Protein AF-A0A930UCF0-F1 (afdb_monomer)

pLDDT: mean 96.4, std 6.13, range [55.41, 98.75]

Secondary structure (DSSP, 8-state):
----HHHHHHHHHHHHHHHTT--EEEEEEETT-HHHHHHHHHTTPEEES--GGGTT-TTEEEEEEE-

Nearest PDB structures (foldseek):
  3lod-assembly1_A  TM=9.522E-01  e=9.804E-04  Klebsiella pneumoniae subsp. pneumoniae MGH 78578
  7mx2-assembly1_A  TM=8.355E-01  e=1.212E-01  Homo sapiens
  6ag5-assembly1_A  TM=7.373E-01  e=4.443E-02  Saccharolobus solfataricus P2
  2fia-assembly1_A  TM=8.274E-01  e=1.212E-01  Enterococcus faecalis V583
  2vzy-assembly1_D  TM=6.682E-01  e=1.134E-01  Mycobacterium tuberculosis H37Rv

Solvent-accessible surface area (backbone atoms only — not comparable to full-atom values): 4010 Å² total; per-residue (Å²): 137,87,81,63,58,72,58,54,52,52,52,51,52,54,50,52,33,53,78,68,71,43,59,59,53,76,50,76,46,48,72,89,38,63,68,59,54,51,50,41,49,76,68,64,34,44,81,48,77,47,60,76,96,39,50,90,42,83,61,54,43,20,31,35,33,81,106

Sequence (67 aa):
MRFRIAYTILKALETWCKELDIKKCVLETGKNQPEAIALYKKNHYNIIPNFGKYEGVENSVCFEKEL

Mean predicted aligned error: 2.56 Å

Radius of gyration: 12.53 Å; Cα contacts (8 Å, |Δi|>4): 75; chains: 1; bounding box: 30×32×25 Å

Foldseek 3Di:
DDDPVVLVVVVVVVVVCVVVVNFKDKDKDFPPCVVVVVSCVVVVWDWDQQDDPCHPVPRMIMTMDTD

InterPro domains:
  IPR000182 GNAT domain [PF00583] (5-44)
  IPR016181 Acyl-CoA N-acyltransferase [SSF55729] (5-67)

Structure (mmCIF, N/CA/C/O backbone):
data_AF-A0A930UCF0-F1
#
_entry.id   AF-A0A930UCF0-F1
#
loop_
_atom_site.group_PDB
_atom_site.id
_atom_site.type_symbol
_atom_site.label_atom_id
_atom_site.label_alt_id
_atom_site.label_comp_id
_atom_site.label_asym_id
_atom_site.label_entity_id
_atom_site.label_seq_id
_atom_site.pdbx_PDB_ins_code
_atom_site.Cartn_x
_atom_site.Cartn_y
_atom_site.Cartn_z
_atom_site.occupancy
_atom_site.B_iso_or_equiv
_atom_site.auth_seq_id
_atom_site.auth_comp_id
_atom_site.auth_asym_id
_atom_site.auth_atom_id
_atom_site.pdbx_PDB_model_num
ATOM 1 N N . MET A 1 1 ? 13.414 -16.397 -15.001 1.00 55.41 1 MET A N 1
ATOM 2 C CA . MET A 1 1 ? 13.623 -15.006 -14.528 1.00 55.41 1 MET A CA 1
ATOM 3 C C . MET A 1 1 ? 12.374 -14.552 -13.782 1.00 55.41 1 MET A C 1
ATOM 5 O O . MET A 1 1 ? 11.287 -14.831 -14.268 1.00 55.41 1 MET A O 1
ATOM 9 N N . ARG A 1 2 ? 12.494 -13.905 -12.613 1.00 75.81 2 ARG A N 1
ATOM 10 C CA . ARG A 1 2 ? 11.342 -13.389 -11.845 1.00 75.81 2 ARG A CA 1
ATOM 11 C C . ARG A 1 2 ? 11.286 -11.869 -11.987 1.00 75.81 2 ARG A C 1
ATOM 13 O O . ARG A 1 2 ? 12.146 -11.176 -11.452 1.00 75.81 2 ARG A O 1
ATOM 20 N N . PHE A 1 3 ? 10.291 -11.3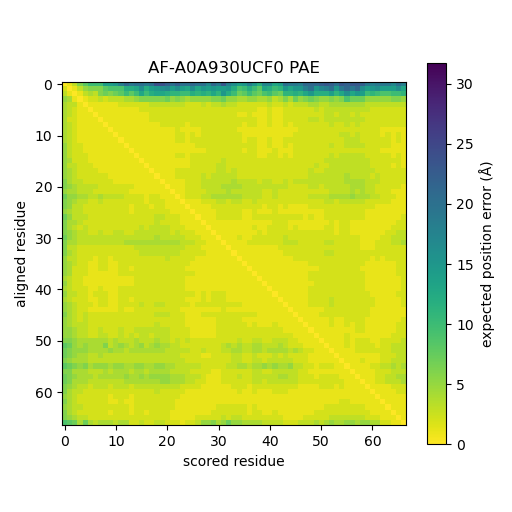57 -12.706 1.00 80.56 3 PHE A N 1
ATOM 21 C CA . PHE A 1 3 ? 10.111 -9.918 -12.909 1.00 80.56 3 PHE A CA 1
ATOM 22 C C . PHE A 1 3 ? 9.377 -9.291 -11.715 1.00 80.56 3 PHE A C 1
ATOM 24 O O . PHE A 1 3 ? 8.386 -9.830 -11.226 1.00 80.56 3 PHE A O 1
ATOM 31 N N . ARG A 1 4 ? 9.861 -8.146 -11.217 1.00 92.44 4 ARG A N 1
ATOM 32 C CA . ARG A 1 4 ? 9.307 -7.445 -10.041 1.00 92.44 4 ARG A CA 1
ATOM 33 C C . ARG A 1 4 ? 8.218 -6.430 -10.421 1.00 92.44 4 ARG A C 1
ATOM 35 O O . ARG A 1 4 ? 8.209 -5.322 -9.901 1.00 92.44 4 ARG A O 1
ATOM 42 N N . ILE A 1 5 ? 7.298 -6.816 -11.305 1.00 96.25 5 ILE A N 1
ATOM 43 C CA . ILE A 1 5 ? 6.334 -5.898 -11.943 1.00 96.25 5 ILE A CA 1
ATOM 44 C C . ILE A 1 5 ? 5.500 -5.130 -10.907 1.00 96.25 5 ILE A C 1
ATOM 46 O O . ILE A 1 5 ? 5.474 -3.905 -10.939 1.00 96.25 5 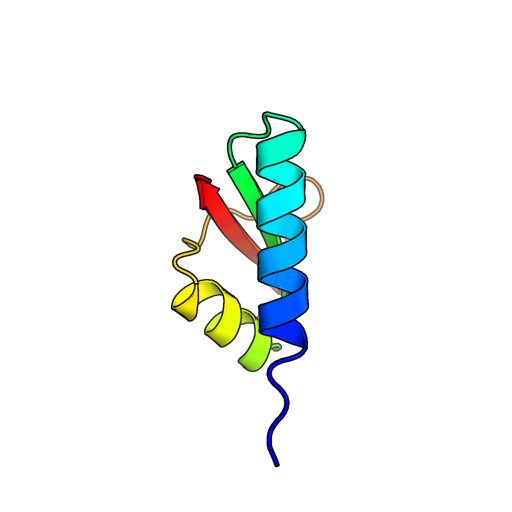ILE A O 1
ATOM 50 N N . ALA A 1 6 ? 4.902 -5.822 -9.931 1.00 96.44 6 ALA A N 1
ATOM 51 C CA . ALA A 1 6 ? 4.082 -5.175 -8.903 1.00 96.44 6 ALA A CA 1
ATOM 52 C C . ALA A 1 6 ? 4.870 -4.157 -8.056 1.00 96.44 6 ALA A C 1
ATOM 54 O O . ALA A 1 6 ? 4.350 -3.104 -7.705 1.00 96.44 6 ALA A O 1
ATOM 55 N N . TYR A 1 7 ? 6.146 -4.437 -7.771 1.00 97.25 7 TYR A N 1
ATOM 56 C CA . TYR A 1 7 ? 7.020 -3.489 -7.078 1.00 97.25 7 TYR A CA 1
ATOM 57 C C . TYR A 1 7 ? 7.331 -2.275 -7.955 1.00 97.25 7 TYR A C 1
ATOM 59 O O . TYR A 1 7 ? 7.264 -1.154 -7.468 1.00 97.25 7 TYR A O 1
ATOM 67 N N . THR A 1 8 ? 7.641 -2.482 -9.236 1.00 97.75 8 THR A N 1
ATOM 68 C CA . THR A 1 8 ? 7.913 -1.382 -10.169 1.00 97.75 8 THR A CA 1
ATOM 69 C C . THR A 1 8 ? 6.704 -0.457 -10.306 1.00 97.75 8 THR A C 1
ATOM 71 O O . THR A 1 8 ? 6.866 0.756 -10.215 1.00 97.75 8 THR A O 1
ATOM 74 N N . ILE A 1 9 ? 5.498 -1.017 -10.443 1.00 97.75 9 ILE A N 1
ATOM 75 C CA . ILE A 1 9 ? 4.252 -0.237 -10.498 1.00 97.75 9 ILE A CA 1
ATOM 76 C C . ILE A 1 9 ? 4.035 0.523 -9.184 1.00 97.75 9 ILE A C 1
ATOM 78 O O . ILE A 1 9 ? 3.789 1.724 -9.217 1.00 97.75 9 ILE A O 1
ATOM 82 N N . LEU A 1 10 ? 4.190 -0.137 -8.029 1.00 98.06 10 LEU A N 1
ATOM 83 C CA . LEU A 1 10 ? 4.047 0.514 -6.723 1.00 98.06 10 LEU A CA 1
ATOM 84 C C . LEU A 1 10 ? 5.013 1.700 -6.569 1.00 98.06 10 LEU A C 1
ATOM 86 O O . LEU A 1 10 ? 4.597 2.772 -6.149 1.00 98.06 10 LEU A O 1
ATOM 90 N N . LYS A 1 11 ? 6.287 1.540 -6.954 1.00 98.00 11 LYS A N 1
ATOM 91 C CA . LYS A 1 11 ? 7.272 2.633 -6.904 1.00 98.00 11 LYS A CA 1
ATOM 92 C C . LYS A 1 11 ? 6.928 3.774 -7.862 1.00 98.00 11 LYS A C 1
ATOM 94 O O . LYS A 1 11 ? 7.124 4.922 -7.485 1.00 98.00 11 LYS A O 1
ATOM 99 N N . ALA A 1 12 ? 6.417 3.478 -9.057 1.00 98.19 12 ALA A N 1
ATOM 100 C CA . ALA A 1 12 ? 5.990 4.509 -10.001 1.00 98.19 12 ALA A CA 1
ATOM 101 C C . ALA A 1 12 ? 4.817 5.336 -9.446 1.00 98.19 12 ALA A C 1
ATOM 103 O O . ALA A 1 12 ? 4.853 6.561 -9.517 1.00 98.19 12 ALA A O 1
ATOM 104 N N . LEU A 1 13 ? 3.834 4.682 -8.815 1.00 98.12 13 LEU A N 1
ATOM 105 C CA . LEU A 1 13 ? 2.727 5.367 -8.140 1.00 98.12 13 LEU A CA 1
ATOM 106 C C . LEU A 1 13 ? 3.219 6.251 -6.983 1.00 98.12 13 LEU A C 1
ATOM 108 O O . LEU A 1 13 ? 2.804 7.401 -6.882 1.00 98.12 13 LEU A O 1
ATOM 112 N N . GLU A 1 14 ? 4.140 5.754 -6.147 1.00 98.06 14 GLU A N 1
ATOM 113 C CA . GLU A 1 14 ? 4.751 6.557 -5.073 1.00 98.06 14 GLU A CA 1
ATOM 114 C C . GLU A 1 14 ? 5.480 7.795 -5.624 1.00 98.06 14 GLU A C 1
ATOM 116 O O . GLU A 1 14 ? 5.390 8.870 -5.032 1.00 98.06 14 GLU A O 1
ATOM 121 N N . THR A 1 15 ? 6.187 7.664 -6.752 1.00 98.31 15 THR A N 1
ATOM 122 C CA . THR A 1 15 ? 6.844 8.796 -7.424 1.00 98.31 15 THR A CA 1
ATOM 123 C C . THR A 1 15 ? 5.826 9.836 -7.884 1.00 98.31 15 THR A C 1
ATOM 125 O O . THR A 1 15 ? 5.987 11.010 -7.559 1.00 98.31 15 THR A O 1
ATOM 128 N N . TRP A 1 16 ? 4.749 9.422 -8.558 1.00 98.19 16 TRP A N 1
ATOM 129 C CA . TRP A 1 16 ? 3.700 10.352 -8.992 1.00 98.19 16 TRP A CA 1
ATOM 130 C C . TRP A 1 16 ? 3.021 11.055 -7.820 1.00 98.19 16 TRP A C 1
ATOM 132 O O . TRP A 1 16 ? 2.749 12.249 -7.894 1.00 98.19 16 TRP A O 1
ATOM 142 N N . CYS A 1 17 ? 2.787 10.357 -6.708 1.00 98.00 17 CYS A N 1
ATOM 143 C CA . CYS A 1 17 ? 2.258 11.002 -5.512 1.00 98.00 17 CYS A CA 1
ATOM 144 C C . CYS A 1 17 ? 3.181 12.124 -5.010 1.00 98.00 17 CYS A C 1
ATOM 146 O O . CYS A 1 17 ? 2.687 13.203 -4.693 1.00 98.00 17 CYS A O 1
ATOM 148 N N . LYS A 1 18 ? 4.505 11.923 -5.008 1.00 96.62 18 LYS A N 1
ATOM 149 C CA . LYS A 1 18 ? 5.465 12.975 -4.628 1.00 96.62 18 LYS A CA 1
ATOM 150 C C . LYS A 1 18 ? 5.443 14.164 -5.583 1.00 96.62 18 LYS A C 1
ATOM 152 O O . LYS A 1 18 ? 5.475 15.301 -5.127 1.00 96.62 18 LYS A O 1
ATOM 157 N N . GLU A 1 19 ? 5.368 13.909 -6.887 1.00 98.19 19 GLU A N 1
ATOM 158 C CA . GLU A 1 19 ? 5.277 14.957 -7.916 1.00 98.19 19 GLU A CA 1
ATOM 159 C C . GLU A 1 19 ? 4.005 15.806 -7.773 1.00 98.19 19 GLU A C 1
ATOM 161 O O . GLU A 1 19 ? 4.015 16.996 -8.075 1.00 98.19 19 GLU A O 1
ATOM 166 N N . LEU A 1 20 ? 2.925 15.204 -7.268 1.00 98.19 20 LEU A N 1
ATOM 167 C CA . LEU A 1 20 ? 1.639 15.855 -7.009 1.00 98.19 20 LEU A CA 1
ATOM 168 C C . LEU A 1 20 ? 1.508 16.421 -5.582 1.00 98.19 20 LEU A C 1
ATOM 170 O O . LEU A 1 20 ? 0.408 16.785 -5.171 1.00 98.19 20 LEU A O 1
ATOM 174 N N . ASP A 1 21 ? 2.601 16.469 -4.817 1.00 97.56 21 ASP A N 1
ATOM 175 C CA . ASP A 1 21 ? 2.650 16.898 -3.411 1.00 97.56 21 ASP A CA 1
ATOM 176 C C . ASP A 1 21 ? 1.726 16.111 -2.452 1.00 97.56 21 ASP A C 1
ATOM 178 O O . ASP A 1 21 ? 1.367 16.563 -1.361 1.00 97.56 21 ASP A O 1
ATOM 182 N N . ILE A 1 22 ? 1.366 14.881 -2.827 1.00 98.00 22 ILE A N 1
ATOM 183 C CA . ILE A 1 22 ? 0.586 13.962 -1.997 1.00 98.00 22 ILE A CA 1
ATOM 184 C C . ILE A 1 22 ? 1.495 13.384 -0.908 1.00 98.00 22 ILE A C 1
ATOM 186 O O . ILE A 1 22 ? 2.507 12.745 -1.188 1.00 98.00 22 ILE A O 1
ATOM 190 N N . LYS A 1 23 ? 1.104 13.570 0.357 1.00 96.75 23 LYS A N 1
ATOM 191 C CA . LYS A 1 23 ? 1.930 13.209 1.526 1.00 96.75 23 LYS A CA 1
ATOM 192 C C . LYS A 1 23 ? 1.801 11.757 1.977 1.00 96.75 23 LYS A C 1
ATOM 194 O O . LYS A 1 23 ? 2.632 11.280 2.743 1.00 96.75 23 LYS A O 1
ATOM 199 N N . LYS A 1 24 ? 0.760 11.053 1.530 1.00 96.75 24 LYS A N 1
ATOM 200 C CA . LYS A 1 24 ? 0.537 9.655 1.899 1.00 96.75 24 LYS A CA 1
ATOM 201 C C . LYS A 1 24 ? -0.179 8.861 0.817 1.00 96.75 24 LYS A C 1
ATOM 203 O O . LYS A 1 24 ? -1.083 9.373 0.160 1.00 96.75 24 LYS A O 1
ATOM 208 N N . CYS A 1 25 ? 0.182 7.591 0.692 1.00 97.81 25 CYS A N 1
ATOM 209 C CA . CYS A 1 25 ? -0.575 6.601 -0.064 1.00 97.81 25 CYS A CA 1
ATOM 210 C C . CYS A 1 25 ? -1.465 5.798 0.881 1.00 97.81 25 CYS A C 1
ATOM 212 O O . CYS A 1 25 ? -1.009 5.369 1.939 1.00 97.81 25 CYS A O 1
ATOM 214 N N . VAL A 1 26 ? -2.696 5.527 0.451 1.00 97.69 26 VAL A N 1
ATOM 215 C CA . VAL A 1 26 ? -3.591 4.555 1.086 1.00 97.69 26 VAL A CA 1
ATOM 216 C C . VAL A 1 26 ? -3.921 3.471 0.066 1.00 97.69 26 VAL A C 1
ATOM 218 O O . VAL A 1 26 ? -4.209 3.773 -1.091 1.00 97.69 26 VAL A O 1
ATOM 221 N N . LEU A 1 27 ? -3.844 2.213 0.488 1.00 97.62 27 LEU A N 1
ATOM 222 C CA . LEU A 1 27 ? -4.063 1.032 -0.343 1.00 97.62 27 LEU A CA 1
ATOM 223 C C . LEU A 1 27 ? -5.084 0.114 0.330 1.00 97.62 27 LEU A C 1
ATOM 225 O O . LEU A 1 27 ? -5.223 0.116 1.552 1.00 97.62 27 LEU A O 1
ATOM 229 N N . GLU A 1 28 ? -5.747 -0.719 -0.461 1.00 98.31 28 GLU A N 1
ATOM 230 C CA . GLU A 1 28 ? -6.642 -1.768 0.022 1.00 98.31 28 GLU A CA 1
ATOM 231 C C . GLU A 1 28 ? -6.314 -3.093 -0.664 1.00 98.31 28 GLU A C 1
ATOM 233 O O . GLU A 1 28 ? -5.899 -3.124 -1.826 1.00 98.31 28 GLU A O 1
ATOM 238 N N . THR A 1 29 ? -6.467 -4.190 0.072 1.00 98.31 29 THR A N 1
ATOM 239 C CA . THR A 1 29 ? -6.467 -5.539 -0.486 1.00 98.31 29 THR A CA 1
ATOM 240 C C . THR A 1 29 ? -7.287 -6.487 0.382 1.00 98.31 29 THR A C 1
ATOM 242 O O . THR A 1 29 ? -7.449 -6.282 1.585 1.00 98.31 29 THR A O 1
ATOM 245 N N . GLY A 1 30 ? -7.747 -7.588 -0.208 1.00 98.19 30 GLY A N 1
ATOM 246 C CA . GLY A 1 30 ? -8.455 -8.624 0.531 1.00 98.19 30 GLY A CA 1
ATOM 247 C C . GLY A 1 30 ? -7.522 -9.433 1.436 1.00 98.19 30 GLY A C 1
ATOM 248 O O . GLY A 1 30 ? -6.380 -9.718 1.071 1.00 98.19 30 GLY A O 1
ATOM 249 N N . LYS A 1 31 ? -8.029 -9.917 2.577 1.00 97.06 31 LYS A N 1
ATOM 250 C CA . LYS A 1 31 ? -7.292 -10.820 3.492 1.00 97.06 31 LYS A CA 1
ATOM 251 C C . LYS A 1 31 ? -6.737 -12.075 2.799 1.00 97.06 31 LYS A C 1
ATOM 253 O O . LYS A 1 31 ? -5.710 -12.600 3.217 1.00 97.06 31 LYS A O 1
ATOM 258 N N . ASN A 1 32 ? -7.383 -12.513 1.716 1.00 97.69 32 ASN A N 1
ATOM 259 C CA . ASN A 1 32 ? -7.000 -13.683 0.920 1.00 97.69 32 ASN A CA 1
ATOM 260 C C . ASN A 1 32 ? -5.955 -13.385 -0.176 1.00 97.69 32 ASN A C 1
ATOM 262 O O . ASN A 1 32 ? -5.736 -14.230 -1.038 1.00 97.69 32 ASN A O 1
ATOM 266 N N . GLN A 1 33 ? -5.321 -12.207 -0.171 1.00 97.88 33 GLN A N 1
ATOM 267 C CA . GLN A 1 33 ? -4.266 -11.823 -1.122 1.00 97.88 33 GLN A CA 1
ATOM 268 C C . GLN A 1 33 ? -2.895 -11.725 -0.416 1.00 97.88 33 GLN A C 1
ATOM 270 O O . GLN A 1 33 ? -2.368 -10.622 -0.215 1.00 97.88 33 GLN A O 1
ATOM 275 N N . PRO A 1 34 ? -2.290 -12.855 0.006 1.00 97.50 34 PRO A N 1
ATOM 276 C CA . PRO A 1 34 ? -1.075 -12.846 0.820 1.00 97.50 34 PRO A CA 1
ATOM 277 C C . PRO A 1 34 ? 0.125 -12.209 0.106 1.00 97.50 34 PRO A C 1
ATOM 279 O O . PRO A 1 34 ? 0.959 -11.578 0.760 1.00 97.50 34 PRO A O 1
ATOM 282 N N . GLU A 1 35 ? 0.212 -12.300 -1.222 1.00 96.81 35 GLU A N 1
ATOM 283 C CA . GLU A 1 35 ? 1.283 -11.685 -2.009 1.00 96.81 35 GLU A CA 1
ATOM 284 C C . GLU A 1 35 ? 1.208 -10.154 -1.998 1.00 96.81 35 GLU A C 1
ATOM 286 O O . GLU A 1 35 ? 2.247 -9.497 -1.896 1.00 96.81 35 GLU A O 1
ATOM 291 N N . ALA A 1 36 ? 0.000 -9.583 -2.065 1.00 97.94 36 ALA A N 1
ATOM 292 C CA . ALA A 1 36 ? -0.214 -8.138 -1.986 1.00 97.94 36 ALA A CA 1
ATOM 293 C C . ALA A 1 36 ? 0.111 -7.622 -0.578 1.00 97.94 36 ALA A C 1
ATOM 295 O O . ALA A 1 36 ? 0.900 -6.690 -0.421 1.00 97.94 36 ALA A O 1
ATOM 296 N N . ILE A 1 37 ? -0.392 -8.308 0.454 1.00 98.50 37 ILE A N 1
ATOM 297 C CA . ILE A 1 37 ? -0.085 -8.008 1.860 1.00 98.50 37 ILE A CA 1
ATOM 298 C C . ILE A 1 37 ? 1.431 -8.043 2.104 1.00 98.50 37 ILE A C 1
ATOM 300 O O . ILE A 1 37 ? 1.990 -7.130 2.717 1.00 98.50 37 ILE A O 1
ATOM 304 N N . ALA A 1 38 ? 2.118 -9.077 1.609 1.00 98.00 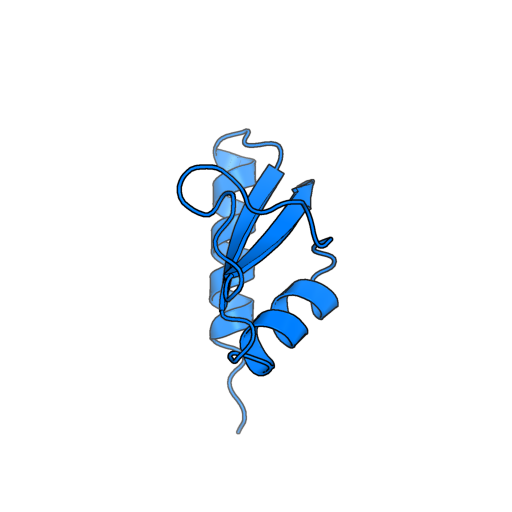38 ALA A N 1
ATOM 305 C CA . ALA A 1 38 ? 3.566 -9.200 1.738 1.00 98.00 38 ALA A CA 1
ATOM 306 C C . ALA A 1 38 ? 4.310 -8.093 0.976 1.00 98.00 38 ALA A C 1
ATOM 308 O O . ALA A 1 38 ? 5.299 -7.559 1.485 1.00 98.00 38 ALA A O 1
ATOM 309 N N . LEU A 1 39 ? 3.838 -7.721 -0.220 1.00 98.12 39 LEU A N 1
ATOM 310 C CA . LEU A 1 39 ? 4.396 -6.614 -0.992 1.00 98.12 39 LEU A CA 1
ATOM 311 C C . LEU A 1 39 ? 4.299 -5.299 -0.212 1.00 98.12 39 LEU A C 1
ATOM 313 O O . LEU A 1 39 ? 5.316 -4.620 -0.073 1.00 98.12 39 LEU A O 1
ATOM 317 N N . TYR A 1 40 ? 3.128 -4.943 0.313 1.00 98.44 40 TYR A N 1
ATOM 318 C CA . TYR A 1 40 ? 2.932 -3.673 1.018 1.00 98.44 40 TYR A CA 1
ATOM 319 C C . TYR A 1 40 ? 3.736 -3.615 2.320 1.00 98.44 40 TYR A C 1
ATOM 321 O O . TYR A 1 40 ? 4.485 -2.657 2.525 1.00 98.44 40 TYR A O 1
ATOM 329 N N . LYS A 1 41 ? 3.717 -4.685 3.129 1.00 98.06 41 LYS A N 1
ATOM 330 C CA . LYS A 1 41 ? 4.556 -4.792 4.338 1.00 98.06 41 LYS A CA 1
ATOM 331 C C . LYS A 1 41 ? 6.045 -4.636 4.019 1.00 98.06 41 LYS A C 1
ATOM 333 O O . LYS A 1 41 ? 6.747 -3.879 4.683 1.00 98.06 41 LYS A O 1
ATOM 338 N N . LYS A 1 42 ? 6.534 -5.295 2.960 1.00 97.81 42 LYS A N 1
ATOM 339 C CA . LYS A 1 42 ? 7.936 -5.183 2.518 1.00 97.81 42 LYS A CA 1
ATOM 340 C C . LYS A 1 42 ? 8.305 -3.774 2.036 1.00 97.81 42 LYS A C 1
ATOM 342 O O . LYS A 1 42 ? 9.482 -3.434 2.024 1.00 97.81 42 LYS A O 1
ATOM 347 N N . ASN A 1 43 ? 7.325 -2.970 1.627 1.00 98.00 43 ASN A N 1
ATOM 348 C CA . ASN A 1 43 ? 7.521 -1.587 1.194 1.00 98.00 43 ASN A CA 1
ATOM 349 C C . ASN A 1 43 ? 7.181 -0.559 2.285 1.00 98.00 43 ASN A C 1
ATOM 351 O O . ASN A 1 43 ? 7.027 0.620 1.961 1.00 98.00 43 ASN A O 1
ATOM 355 N N . HIS A 1 44 ? 7.134 -0.993 3.551 1.00 97.94 44 HIS A N 1
ATOM 356 C CA . HIS A 1 44 ? 6.938 -0.154 4.738 1.00 97.94 44 HIS A CA 1
ATOM 357 C C . HIS A 1 44 ? 5.577 0.543 4.797 1.00 97.94 44 HIS A C 1
ATOM 359 O O . HIS A 1 44 ? 5.466 1.650 5.313 1.00 97.94 44 HIS A O 1
ATOM 365 N N . TYR A 1 45 ? 4.544 -0.112 4.269 1.00 98.56 45 TYR A N 1
ATOM 366 C CA . TYR A 1 45 ? 3.173 0.282 4.549 1.00 98.56 45 TYR A CA 1
ATOM 367 C C . TYR A 1 45 ? 2.714 -0.309 5.884 1.00 98.56 45 TYR A C 1
ATOM 369 O O . TYR A 1 45 ? 2.948 -1.490 6.165 1.00 98.56 45 TYR A O 1
ATOM 377 N N . ASN A 1 46 ? 2.011 0.500 6.668 1.00 98.31 46 ASN A N 1
ATOM 378 C CA . ASN A 1 46 ? 1.419 0.121 7.943 1.00 98.31 46 ASN A CA 1
ATOM 379 C C . ASN A 1 46 ? -0.052 -0.237 7.747 1.00 98.31 46 ASN A C 1
ATOM 381 O O . ASN A 1 46 ? -0.735 0.382 6.939 1.00 98.31 46 ASN A O 1
ATOM 385 N N . ILE A 1 47 ? -0.544 -1.240 8.476 1.00 98.12 47 ILE A N 1
ATOM 386 C CA . ILE A 1 47 ? -1.978 -1.556 8.489 1.00 98.12 47 ILE A CA 1
ATOM 387 C C . ILE A 1 47 ? -2.704 -0.446 9.247 1.00 98.12 47 ILE A C 1
ATOM 389 O O . ILE A 1 47 ? -2.269 -0.057 10.331 1.00 98.12 47 ILE A O 1
ATOM 393 N N . ILE A 1 48 ? -3.822 0.009 8.694 1.00 98.38 48 ILE A N 1
ATOM 394 C CA . ILE A 1 48 ? -4.714 0.996 9.306 1.00 98.38 48 ILE A CA 1
ATOM 395 C C . ILE A 1 48 ? -6.134 0.436 9.408 1.00 98.38 48 ILE A C 1
ATOM 397 O O . ILE A 1 48 ? -6.433 -0.578 8.766 1.00 98.38 48 ILE A O 1
ATOM 401 N N . PRO A 1 49 ? -7.034 1.074 10.181 1.00 98.19 49 PRO A N 1
ATOM 402 C CA . PRO A 1 49 ? -8.461 0.823 10.036 1.00 98.19 49 PRO A CA 1
ATOM 403 C C . PRO A 1 49 ? -8.880 0.912 8.566 1.00 98.19 49 PRO A C 1
ATOM 405 O O . PRO A 1 49 ? -8.339 1.723 7.810 1.00 98.19 49 PRO A O 1
ATOM 408 N N . ASN A 1 50 ? -9.830 0.069 8.152 1.00 98.44 50 ASN A N 1
ATOM 409 C CA . ASN A 1 50 ? -10.302 0.113 6.775 1.00 98.44 50 ASN A CA 1
ATOM 410 C C . ASN A 1 50 ? -10.829 1.509 6.442 1.00 98.44 50 ASN A C 1
ATOM 412 O O . ASN A 1 50 ? -11.552 2.101 7.235 1.00 98.44 50 ASN A O 1
ATOM 416 N N . PHE A 1 51 ? -10.429 2.026 5.284 1.00 97.25 51 PHE A N 1
ATOM 417 C CA . PHE A 1 51 ? -10.585 3.431 4.934 1.00 97.25 51 PHE A CA 1
ATOM 418 C C . PHE A 1 51 ? -11.709 3.642 3.912 1.00 97.25 51 PHE A C 1
ATOM 420 O O . PHE A 1 51 ? -11.792 2.932 2.903 1.00 97.25 51 PHE A O 1
ATOM 427 N N . GLY A 1 52 ? -12.547 4.658 4.132 1.0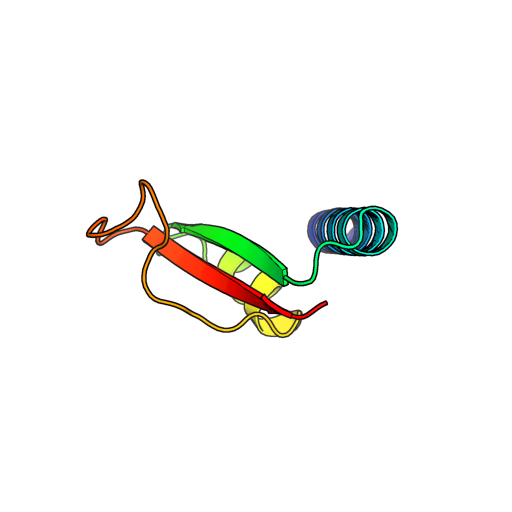0 96.38 52 GLY A N 1
ATOM 428 C CA . GLY A 1 52 ? -13.594 5.062 3.195 1.00 96.38 52 GLY A CA 1
ATOM 429 C C . GLY A 1 52 ? -14.651 3.973 3.013 1.00 96.38 52 GLY A C 1
ATOM 430 O O . GLY A 1 52 ? -15.158 3.414 3.976 1.00 96.38 52 GLY A O 1
ATOM 431 N N . LYS A 1 53 ? -14.970 3.614 1.763 1.00 96.50 53 LYS A N 1
ATOM 432 C CA . LYS A 1 53 ? -16.015 2.612 1.462 1.00 96.50 53 LYS A CA 1
ATOM 433 C C . LYS A 1 53 ? -15.735 1.198 2.001 1.00 96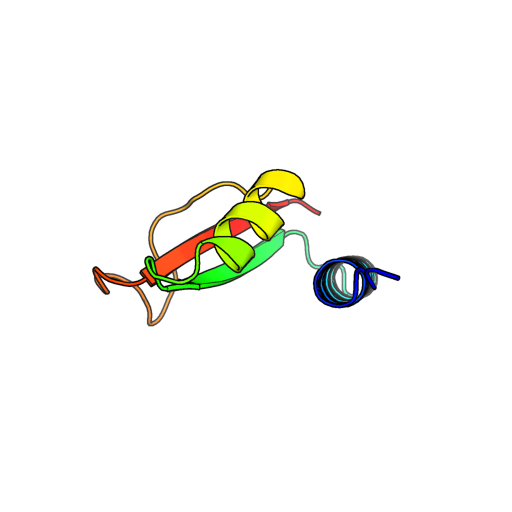.50 53 LYS A C 1
ATOM 435 O O . LYS A 1 53 ? -16.598 0.335 1.889 1.00 96.50 53 LYS A O 1
ATOM 440 N N . TYR A 1 54 ? -14.528 0.946 2.507 1.00 97.25 54 TYR A N 1
ATOM 441 C CA . TYR A 1 54 ? -14.126 -0.339 3.076 1.00 97.25 54 TYR A CA 1
ATOM 442 C C . TYR A 1 54 ? -14.301 -0.406 4.598 1.00 97.25 54 TYR A C 1
ATOM 444 O O . TYR A 1 54 ? -14.064 -1.464 5.190 1.00 97.25 54 TYR A O 1
ATOM 452 N N . GLU A 1 55 ? -14.700 0.692 5.244 1.00 97.25 55 GLU A N 1
ATOM 453 C CA . GLU A 1 55 ? -15.051 0.706 6.665 1.00 97.25 55 GLU A CA 1
ATOM 454 C C . GLU A 1 55 ? -16.039 -0.427 6.993 1.00 97.25 55 GLU A C 1
ATOM 456 O O . GLU A 1 55 ? -17.018 -0.652 6.285 1.00 97.25 55 GLU A O 1
ATOM 461 N N . GLY A 1 56 ? -15.735 -1.206 8.035 1.00 95.81 56 GLY A N 1
ATOM 462 C CA . GLY A 1 56 ? -16.544 -2.361 8.448 1.00 95.81 56 GLY A CA 1
ATOM 463 C C . GLY A 1 56 ? -16.470 -3.601 7.541 1.00 95.81 56 GLY A C 1
ATOM 464 O O . GLY A 1 56 ? -17.006 -4.643 7.909 1.00 95.81 56 GLY A O 1
ATOM 465 N N . VAL A 1 57 ? -15.789 -3.554 6.389 1.00 97.81 57 VAL A N 1
ATOM 466 C CA . VAL A 1 57 ? -15.663 -4.718 5.494 1.00 97.81 57 VAL A CA 1
ATOM 467 C C . VAL A 1 57 ? -14.653 -5.716 6.063 1.00 97.81 57 VAL A C 1
ATOM 469 O O . VAL A 1 57 ? -13.443 -5.559 5.907 1.00 97.81 57 VAL A O 1
ATOM 472 N N . GLU A 1 58 ? -15.141 -6.785 6.694 1.00 96.62 58 GLU A N 1
ATOM 473 C CA . GLU A 1 58 ? -14.300 -7.74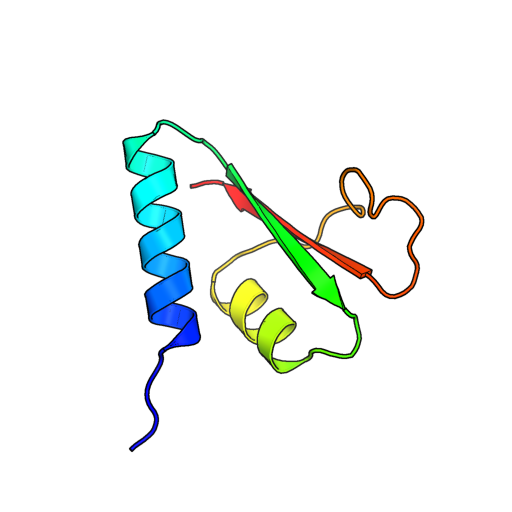1 7.431 1.00 96.62 58 GLU A CA 1
ATOM 474 C C . GLU A 1 58 ? -13.209 -8.411 6.591 1.00 96.62 58 GLU A C 1
ATOM 476 O O . GLU A 1 58 ? -12.146 -8.731 7.116 1.00 96.62 58 GLU A O 1
ATOM 481 N N . ASN A 1 59 ? -13.441 -8.624 5.295 1.00 96.94 59 ASN A N 1
ATOM 482 C CA . ASN A 1 59 ? -12.482 -9.292 4.411 1.00 96.94 59 ASN A CA 1
ATOM 483 C C . ASN A 1 59 ? -11.487 -8.343 3.731 1.00 96.94 59 ASN A C 1
ATOM 485 O O . ASN A 1 59 ? -10.659 -8.809 2.949 1.00 96.94 59 ASN A O 1
ATOM 489 N N . SER A 1 60 ? -11.535 -7.050 4.050 1.00 97.94 60 SER A N 1
ATOM 490 C CA . SER A 1 60 ? -10.616 -6.025 3.553 1.00 97.94 60 SER A CA 1
ATOM 491 C C . SER A 1 60 ? -9.497 -5.749 4.562 1.00 97.94 60 SER A C 1
ATOM 493 O O . SER A 1 60 ? -9.696 -5.864 5.775 1.00 97.94 60 SER A O 1
ATOM 495 N N . VAL A 1 61 ? -8.325 -5.374 4.052 1.00 98.44 61 VAL A N 1
ATOM 496 C CA . VAL A 1 61 ? -7.186 -4.855 4.814 1.00 98.44 61 VAL A CA 1
ATOM 497 C C . VAL A 1 61 ? -6.693 -3.588 4.129 1.00 98.44 61 VAL A C 1
ATOM 499 O O . VAL A 1 61 ? -6.187 -3.636 3.004 1.00 98.44 61 VAL A O 1
ATOM 502 N N . CYS A 1 62 ? -6.809 -2.457 4.818 1.00 98.69 62 CYS A N 1
ATOM 503 C CA . CYS A 1 62 ? -6.228 -1.204 4.356 1.00 98.69 62 CYS A CA 1
ATOM 504 C C . CYS A 1 62 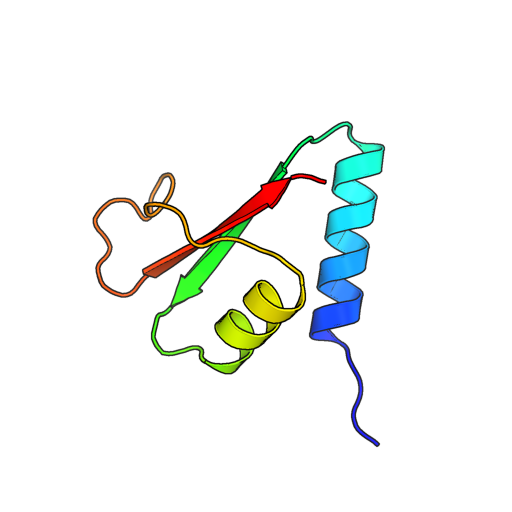? -4.829 -0.971 4.927 1.00 98.69 62 CYS A C 1
ATOM 506 O O . CYS A 1 62 ? -4.485 -1.385 6.037 1.00 98.69 62 CYS A O 1
ATOM 508 N N . PHE A 1 63 ? -4.025 -0.279 4.132 1.00 98.75 63 PHE A N 1
ATOM 509 C CA . PHE A 1 63 ? -2.651 0.073 4.432 1.00 98.75 63 PHE A CA 1
ATOM 510 C C . PHE A 1 63 ? -2.421 1.556 4.166 1.00 98.75 63 PHE A C 1
ATOM 512 O O . PHE A 1 63 ? -2.997 2.099 3.224 1.00 98.75 63 PHE A O 1
ATOM 519 N N . GLU A 1 64 ? -1.519 2.185 4.911 1.00 98.44 64 GLU A N 1
ATOM 520 C CA . GLU A 1 64 ? -1.020 3.520 4.594 1.00 98.44 64 GLU A CA 1
ATOM 521 C C . GLU A 1 64 ? 0.502 3.602 4.637 1.00 98.44 64 GLU A C 1
ATOM 523 O O . GLU A 1 64 ? 1.177 2.807 5.296 1.00 98.44 64 GLU A O 1
ATOM 5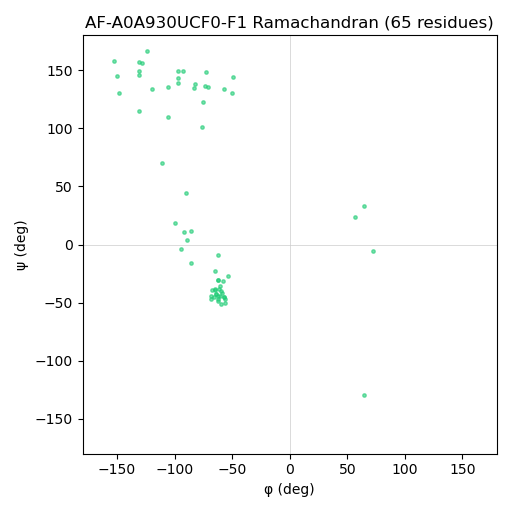28 N N . LYS A 1 65 ? 1.038 4.590 3.928 1.00 98.38 65 LYS A N 1
ATOM 529 C CA . LYS A 1 65 ? 2.443 4.972 3.992 1.00 98.38 65 LYS A CA 1
ATOM 530 C C . LYS A 1 65 ? 2.584 6.463 3.749 1.00 98.38 65 LYS A C 1
ATOM 532 O O . LYS A 1 65 ? 2.077 6.972 2.750 1.00 98.38 65 LYS A O 1
ATOM 537 N N . GLU A 1 66 ? 3.315 7.128 4.629 1.00 97.50 66 GLU A N 1
ATOM 538 C CA . GLU A 1 66 ? 3.804 8.488 4.406 1.00 97.50 66 GLU A CA 1
ATOM 539 C C . GLU A 1 66 ? 4.955 8.469 3.383 1.00 97.50 66 GLU A C 1
ATOM 541 O O . GLU A 1 66 ? 5.799 7.564 3.409 1.00 97.50 66 GLU A O 1
ATOM 546 N N . LEU A 1 67 ? 4.950 9.415 2.438 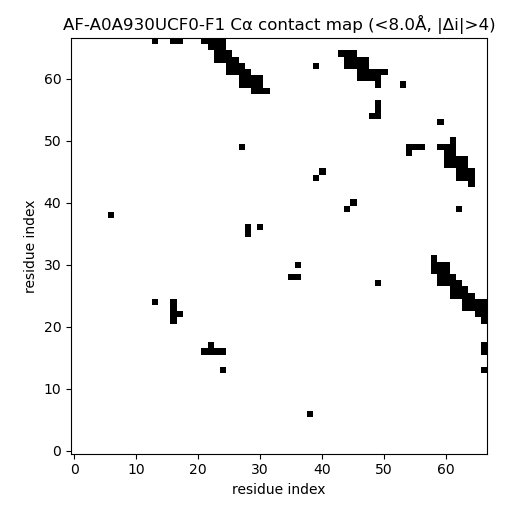1.00 94.19 67 LEU A N 1
ATOM 547 C CA . LEU A 1 67 ? 5.831 9.419 1.259 1.00 94.19 67 LEU A CA 1
ATOM 548 C C . LEU A 1 67 ? 7.025 10.364 1.366 1.00 94.19 67 LEU A C 1
ATOM 550 O O . LEU A 1 67 ? 6.841 11.522 1.786 1.00 94.19 67 LEU A O 1
#

Organism: NCBI:txid2023265